Protein AF-A0A348YN19-F1 (afdb_monomer)

Secondary structure (DSSP, 8-state):
--S--HHHHHHHHHHHHHS-----EEEE-TTS-EEEEETTEEEE-

Solvent-accessible surface area (backbone atoms only — not comparable to full-atom values): 2958 Å² total; per-residue (Å²): 136,93,76,82,50,69,64,61,52,50,50,52,50,53,55,67,68,69,52,89,81,84,79,64,51,80,44,78,48,99,83,84,40,33,30,41,37,37,102,94,49,71,44,84,82

Mean predicted aligned error: 6.6 Å

Radius of gyration: 15.98 Å; Cα contacts (8 Å, |Δi|>4): 38; chains: 1; bounding box: 38×12×40 Å

pLDDT: mean 87.58, std 10.65, range [47.69, 96.44]

Foldseek 3Di:
DPPPDPVNVVVVVVVVVPDDDDAADWADDPPGWTWGDDDPDIDTD

Structure (mmCIF, N/CA/C/O backbone):
data_AF-A0A348YN19-F1
#
_entry.id   AF-A0A348YN19-F1
#
loop_
_atom_site.group_PDB
_atom_site.id
_atom_site.type_symbol
_atom_site.label_atom_id
_atom_site.label_alt_id
_atom_site.label_comp_id
_atom_site.label_asym_id
_atom_site.label_entity_id
_atom_site.label_seq_id
_atom_site.pdbx_PDB_ins_code
_atom_site.Cartn_x
_atom_site.Cartn_y
_atom_site.Cartn_z
_atom_site.occupanc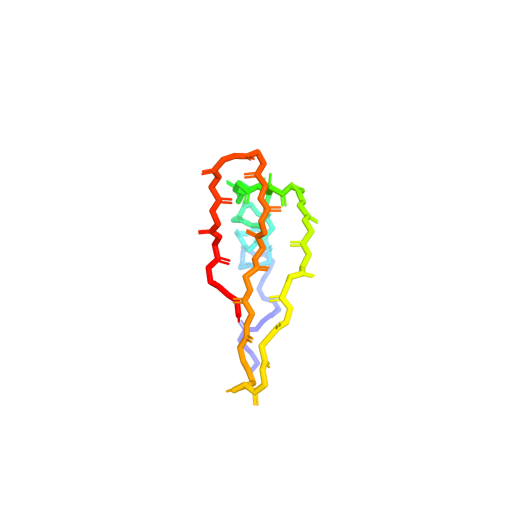y
_atom_site.B_iso_or_equiv
_atom_site.auth_seq_id
_atom_site.auth_comp_id
_atom_site.auth_asym_id
_atom_site.auth_atom_id
_atom_site.pdbx_PDB_model_num
ATOM 1 N N . MET A 1 1 ? 10.822 -1.907 -26.543 1.00 47.69 1 MET A N 1
ATOM 2 C CA . MET A 1 1 ? 11.389 -2.459 -25.293 1.00 47.69 1 MET A CA 1
ATOM 3 C C . MET A 1 1 ? 12.144 -1.331 -24.603 1.00 47.69 1 MET A C 1
ATOM 5 O O . MET A 1 1 ? 13.219 -0.982 -25.056 1.00 47.69 1 MET A O 1
ATOM 9 N N . LEU A 1 2 ? 11.534 -0.678 -23.609 1.00 57.53 2 LEU A N 1
ATOM 10 C CA . LEU A 1 2 ? 12.063 0.532 -22.943 1.00 57.53 2 LEU A CA 1
ATOM 11 C C . LEU A 1 2 ? 12.747 0.230 -21.594 1.00 57.53 2 LEU A C 1
ATOM 13 O O . LEU A 1 2 ? 13.070 1.146 -20.848 1.00 57.53 2 LEU A O 1
ATOM 17 N N . PHE A 1 3 ? 12.931 -1.050 -21.250 1.00 58.72 3 PHE A N 1
ATOM 18 C CA . PHE A 1 3 ? 13.134 -1.459 -19.854 1.00 58.72 3 PHE A CA 1
ATOM 19 C C . PHE A 1 3 ? 14.397 -2.280 -19.580 1.00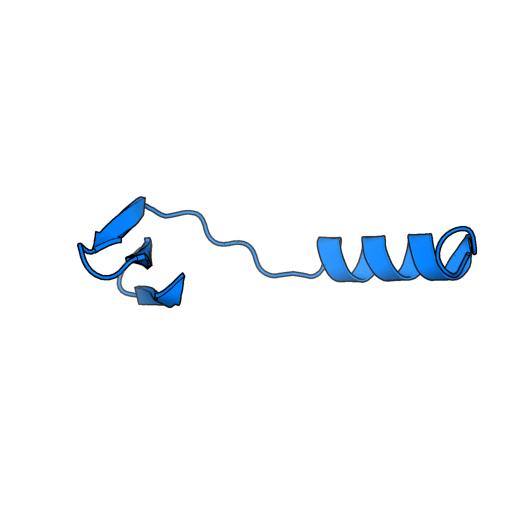 58.72 3 PHE A C 1
ATOM 21 O O . PHE A 1 3 ? 14.586 -2.713 -18.446 1.00 58.72 3 PHE A O 1
ATOM 28 N N . ASP A 1 4 ? 15.282 -2.455 -20.564 1.00 61.06 4 ASP A N 1
ATOM 29 C CA . ASP A 1 4 ? 16.528 -3.214 -20.384 1.00 61.06 4 ASP A CA 1
ATOM 30 C C . ASP A 1 4 ? 17.798 -2.360 -20.417 1.00 61.06 4 ASP A C 1
ATOM 32 O O . ASP A 1 4 ? 18.898 -2.902 -20.460 1.00 61.06 4 ASP A O 1
ATOM 36 N N . ASP A 1 5 ? 17.664 -1.037 -20.303 1.00 81.62 5 ASP A N 1
ATOM 37 C CA . ASP A 1 5 ? 18.812 -0.170 -20.043 1.00 81.62 5 ASP A CA 1
ATOM 38 C C . ASP A 1 5 ? 19.286 -0.351 -18.577 1.00 81.62 5 ASP A C 1
ATOM 40 O O . ASP A 1 5 ? 18.498 -0.148 -17.638 1.00 81.62 5 ASP A O 1
ATOM 44 N N . PRO A 1 6 ? 20.555 -0.739 -18.341 1.00 81.12 6 PRO A N 1
ATOM 45 C CA . PRO A 1 6 ? 21.115 -0.894 -16.998 1.00 81.12 6 PRO A CA 1
ATOM 46 C C . PRO A 1 6 ? 21.025 0.372 -16.133 1.00 81.12 6 PRO A C 1
ATOM 48 O O . PRO A 1 6 ? 20.821 0.269 -14.919 1.00 81.12 6 PRO A O 1
ATOM 51 N N . ALA A 1 7 ? 21.131 1.560 -16.733 1.00 85.19 7 ALA A N 1
ATOM 52 C CA . ALA A 1 7 ? 21.041 2.834 -16.030 1.00 85.19 7 ALA A CA 1
ATOM 53 C C . ALA A 1 7 ? 19.611 3.104 -15.547 1.00 85.19 7 ALA A C 1
ATOM 55 O O . ALA A 1 7 ? 19.418 3.474 -14.389 1.00 85.19 7 ALA A O 1
ATOM 56 N N . LEU A 1 8 ? 18.598 2.823 -16.375 1.00 85.12 8 LEU A N 1
ATOM 57 C CA . LEU A 1 8 ? 17.189 2.955 -15.979 1.00 85.12 8 LEU A CA 1
ATOM 58 C C . LEU A 1 8 ? 16.822 1.982 -14.849 1.00 85.12 8 LEU A C 1
ATOM 60 O O . LEU A 1 8 ? 16.103 2.352 -13.918 1.00 85.12 8 LEU A O 1
ATOM 64 N N . LYS A 1 9 ? 17.357 0.754 -14.877 1.00 84.38 9 LYS A N 1
ATOM 65 C CA . LYS A 1 9 ? 17.188 -0.219 -13.782 1.00 84.38 9 LYS A CA 1
ATOM 66 C C . LYS A 1 9 ? 17.829 0.264 -12.483 1.00 84.38 9 LYS A C 1
ATOM 68 O O . LYS A 1 9 ? 17.218 0.133 -11.423 1.00 84.38 9 LYS A O 1
ATOM 73 N N . SER A 1 10 ? 19.044 0.806 -12.558 1.00 84.56 10 SER A N 1
ATOM 74 C CA . SER A 1 10 ? 19.748 1.355 -11.394 1.00 84.56 10 SER A CA 1
ATOM 75 C C . SER A 1 10 ? 18.993 2.544 -10.796 1.00 84.56 10 SER A C 1
ATOM 77 O O . SER A 1 10 ? 18.728 2.570 -9.595 1.00 84.56 10 SER A O 1
ATOM 79 N N . LEU A 1 11 ? 18.539 3.465 -11.649 1.00 87.31 11 LEU A N 1
ATOM 80 C CA . LEU A 1 11 ? 17.766 4.631 -11.240 1.00 87.31 11 LEU A CA 1
ATOM 81 C C . LEU A 1 11 ? 16.458 4.221 -10.551 1.00 87.31 11 LEU A C 1
ATOM 83 O O . LEU A 1 11 ? 16.157 4.700 -9.460 1.00 87.31 11 LEU A O 1
ATOM 87 N N . LYS A 1 12 ? 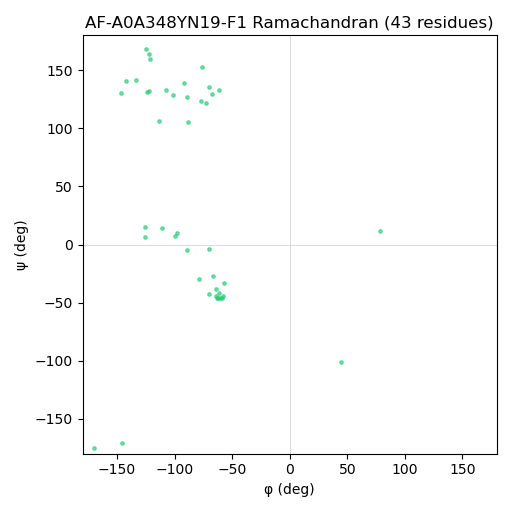15.713 3.266 -11.124 1.00 87.69 12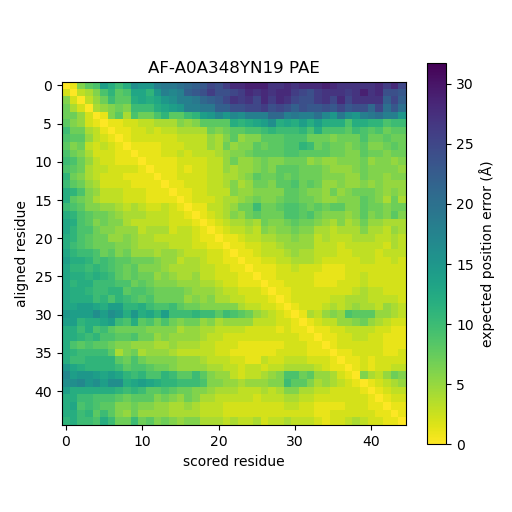 LYS A N 1
ATOM 88 C CA . LYS A 1 12 ? 14.495 2.725 -10.502 1.00 87.69 12 LYS A CA 1
ATOM 89 C C . LYS A 1 12 ? 14.770 2.138 -9.113 1.00 87.69 12 LYS A C 1
ATOM 91 O O . LYS A 1 12 ? 14.029 2.429 -8.180 1.00 87.69 12 LYS A O 1
ATOM 96 N N . LYS A 1 13 ? 15.850 1.363 -8.957 1.00 86.69 13 LYS A N 1
ATOM 97 C CA . LYS A 1 13 ? 16.248 0.802 -7.654 1.00 86.69 13 LYS A CA 1
ATOM 98 C C . LYS A 1 13 ? 16.565 1.889 -6.627 1.00 86.69 13 LYS A C 1
ATOM 100 O O . LYS A 1 13 ? 16.152 1.760 -5.481 1.00 86.69 13 LYS A O 1
ATOM 105 N N . GLN A 1 14 ? 17.266 2.952 -7.027 1.00 87.94 14 GLN A N 1
ATOM 106 C CA . GLN A 1 14 ? 17.553 4.088 -6.145 1.00 87.94 14 GLN A CA 1
ATOM 107 C C . GLN A 1 14 ? 16.266 4.788 -5.701 1.00 87.94 14 GLN A C 1
ATOM 109 O O . GLN A 1 14 ? 16.083 5.024 -4.510 1.00 87.94 14 GLN A O 1
ATOM 114 N N . PHE A 1 15 ? 15.341 5.050 -6.629 1.00 88.81 15 PHE A N 1
ATOM 115 C CA . PHE A 1 15 ? 14.034 5.611 -6.286 1.00 88.81 15 PHE A CA 1
ATOM 116 C C . PHE A 1 15 ? 13.258 4.713 -5.319 1.00 88.81 15 PHE A C 1
ATOM 118 O O . PHE A 1 15 ? 12.745 5.206 -4.323 1.00 88.81 15 PHE A O 1
ATOM 125 N N . ASP A 1 16 ? 13.199 3.403 -5.567 1.00 86.81 16 ASP A N 1
ATOM 126 C CA . ASP A 1 16 ? 12.488 2.460 -4.695 1.00 86.81 16 ASP A CA 1
ATOM 127 C C . ASP A 1 16 ? 13.130 2.308 -3.304 1.00 86.81 16 ASP A C 1
ATOM 129 O O . ASP A 1 16 ? 12.429 1.995 -2.338 1.00 86.81 16 ASP A O 1
ATOM 133 N N . SER A 1 17 ? 14.443 2.537 -3.196 1.00 87.44 17 SER A N 1
ATOM 134 C CA . SER A 1 17 ? 15.183 2.528 -1.929 1.00 87.44 17 SER A CA 1
ATOM 135 C C . SER A 1 17 ? 15.004 3.809 -1.116 1.00 87.44 17 SER A C 1
ATOM 137 O O . SER A 1 17 ? 15.089 3.755 0.104 1.00 87.44 17 SER A O 1
ATOM 139 N N . ASN A 1 18 ? 14.784 4.947 -1.777 1.00 89.38 18 ASN A N 1
ATOM 140 C CA . ASN A 1 18 ? 14.619 6.249 -1.124 1.00 89.38 18 ASN A CA 1
ATOM 141 C C . ASN A 1 18 ? 13.162 6.554 -0.747 1.00 89.38 18 ASN A C 1
ATOM 143 O O . ASN A 1 18 ? 12.892 7.593 -0.151 1.00 89.38 18 ASN A O 1
ATOM 147 N N . LYS A 1 19 ? 12.212 5.686 -1.116 1.00 88.75 19 LYS A N 1
ATOM 148 C CA . LYS A 1 19 ? 10.811 5.833 -0.714 1.00 88.75 19 LYS A CA 1
ATOM 149 C C . LYS A 1 19 ? 10.674 5.628 0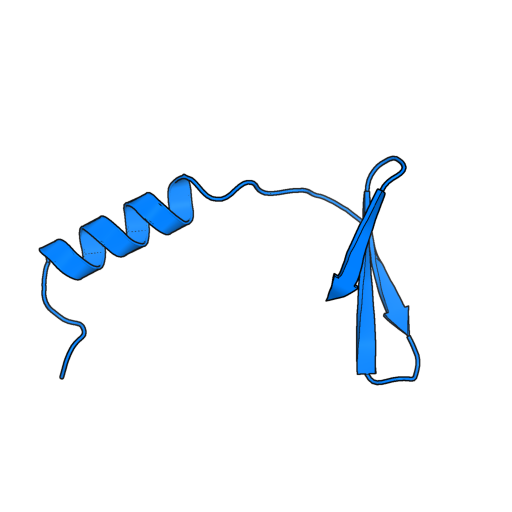.787 1.00 88.75 19 LYS A C 1
ATOM 151 O O . LYS A 1 19 ? 11.105 4.604 1.316 1.00 88.75 19 LYS A O 1
ATOM 156 N N . GLU A 1 20 ? 10.002 6.569 1.432 1.00 89.56 20 GLU A N 1
ATOM 157 C CA . GLU A 1 20 ? 9.538 6.405 2.800 1.00 89.56 20 GLU A CA 1
ATOM 158 C C . GLU A 1 20 ? 8.552 5.232 2.868 1.00 89.56 20 GLU A C 1
ATOM 160 O O . GLU A 1 20 ? 7.678 5.078 2.009 1.00 89.56 20 GLU A O 1
ATOM 165 N N . ARG A 1 21 ? 8.747 4.356 3.853 1.00 89.25 21 ARG A N 1
ATOM 166 C CA . ARG A 1 21 ? 7.903 3.185 4.087 1.00 89.25 21 ARG A CA 1
ATOM 167 C C . ARG A 1 21 ? 7.354 3.279 5.491 1.00 89.25 21 ARG A C 1
ATOM 169 O O . ARG A 1 21 ? 8.114 3.498 6.429 1.00 89.25 21 ARG A O 1
ATOM 176 N N . VAL A 1 22 ? 6.053 3.075 5.605 1.00 91.81 22 VAL A N 1
ATOM 177 C CA . VAL A 1 22 ? 5.337 3.141 6.871 1.00 91.81 22 VAL A CA 1
ATOM 178 C C . VAL A 1 22 ? 4.610 1.819 7.071 1.00 91.81 22 VAL A C 1
ATOM 180 O O . VAL A 1 22 ? 3.958 1.321 6.151 1.00 91.81 22 VAL A O 1
ATOM 183 N N . GLU A 1 23 ? 4.766 1.230 8.253 1.00 91.94 23 GLU A N 1
ATOM 184 C CA . GLU A 1 23 ? 4.035 0.031 8.660 1.00 91.94 23 GLU A CA 1
ATOM 185 C C . GLU A 1 23 ? 2.754 0.438 9.390 1.00 91.94 23 GLU A C 1
ATOM 187 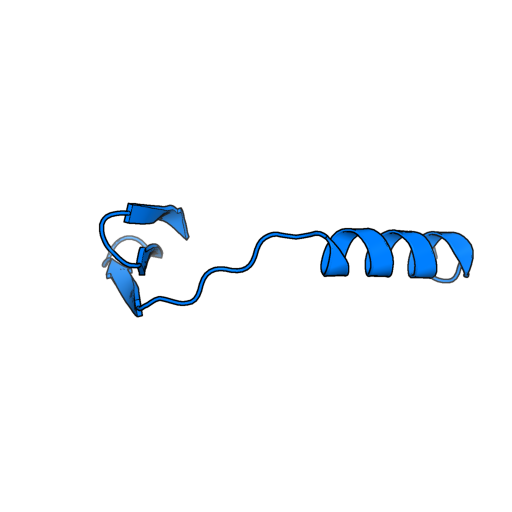O O . GLU A 1 23 ? 2.752 1.375 10.183 1.00 91.94 23 GLU A O 1
ATOM 192 N N . GLY A 1 24 ? 1.656 -0.263 9.122 1.00 93.56 24 GLY A N 1
ATOM 193 C CA . GLY A 1 24 ? 0.353 0.074 9.682 1.00 93.56 24 GLY A CA 1
ATOM 194 C C . GLY A 1 24 ? -0.690 -1.003 9.422 1.00 93.56 24 GLY A C 1
ATOM 195 O O . GLY A 1 24 ? -0.398 -2.066 8.870 1.00 93.56 24 GLY A O 1
ATOM 196 N N . VAL A 1 25 ? -1.926 -0.718 9.817 1.00 95.00 25 VAL A N 1
ATOM 197 C CA . VAL A 1 25 ? -3.070 -1.613 9.638 1.00 95.00 25 VAL A CA 1
ATOM 198 C C . VAL A 1 25 ? -3.898 -1.143 8.450 1.00 95.00 25 VAL A C 1
ATOM 200 O O . VAL A 1 25 ? -4.296 0.018 8.367 1.00 95.00 25 VAL A O 1
ATOM 203 N N . VAL A 1 26 ? -4.182 -2.059 7.523 1.00 95.44 26 VAL A N 1
ATOM 204 C CA . VAL A 1 26 ? -5.079 -1.786 6.397 1.00 95.44 26 VAL A CA 1
ATOM 205 C C . VAL A 1 26 ? -6.524 -1.832 6.877 1.00 95.44 26 VAL A C 1
ATOM 207 O O . VAL A 1 26 ? -6.995 -2.854 7.377 1.00 95.44 26 VAL A O 1
ATOM 210 N N . LYS A 1 27 ? -7.248 -0.737 6.662 1.00 95.44 27 LYS A N 1
ATOM 211 C CA . LYS A 1 27 ? -8.674 -0.608 6.940 1.00 95.44 27 LYS A CA 1
ATOM 212 C C . LYS A 1 27 ? -9.442 -0.444 5.639 1.00 95.44 27 LYS A C 1
ATOM 214 O O . LYS A 1 27 ? -9.397 0.605 4.998 1.00 95.44 27 LYS A O 1
ATOM 219 N N . ALA A 1 28 ? -10.131 -1.506 5.240 1.00 95.44 28 ALA A N 1
ATOM 220 C CA . ALA A 1 28 ? -10.944 -1.520 4.033 1.00 95.44 28 ALA A CA 1
ATOM 221 C C . ALA A 1 28 ? -12.264 -0.759 4.230 1.00 95.44 28 ALA A C 1
ATOM 223 O O . ALA A 1 28 ? -12.797 -0.683 5.339 1.00 95.44 28 ALA A O 1
ATOM 224 N N . THR A 1 29 ? -12.808 -0.233 3.134 1.00 94.56 29 THR A N 1
ATOM 225 C CA . THR A 1 29 ? -14.167 0.315 3.075 1.00 94.56 29 THR A CA 1
ATOM 226 C C . THR A 1 29 ? -14.990 -0.424 2.022 1.00 94.56 29 THR A C 1
ATOM 228 O O . THR A 1 29 ? -14.445 -0.990 1.074 1.00 94.56 29 THR A O 1
ATOM 231 N N . ASP A 1 30 ? -16.315 -0.343 2.120 1.00 94.50 30 ASP A N 1
ATOM 232 C CA . ASP A 1 30 ? -17.229 -0.977 1.156 1.00 94.50 30 ASP A CA 1
ATOM 233 C C . ASP A 1 30 ? -17.226 -0.303 -0.230 1.00 94.50 30 ASP A C 1
ATOM 235 O O . ASP A 1 30 ? -17.907 -0.741 -1.154 1.00 94.50 30 ASP A O 1
ATOM 239 N N . ARG A 1 31 ? -16.477 0.795 -0.389 1.00 91.88 31 ARG A N 1
ATOM 240 C CA . ARG A 1 31 ? -16.436 1.622 -1.603 1.00 91.88 31 ARG A CA 1
ATOM 241 C C . ARG A 1 31 ? -15.253 1.297 -2.523 1.00 91.88 31 ARG A C 1
ATOM 243 O O . ARG A 1 31 ? -15.004 2.042 -3.466 1.00 91.88 31 ARG A O 1
ATOM 250 N N . GLY A 1 32 ? -14.528 0.210 -2.253 1.00 93.06 32 GLY A N 1
ATOM 251 C CA . GLY A 1 32 ? -13.394 -0.238 -3.071 1.00 93.06 32 GLY A CA 1
ATOM 252 C C . GLY A 1 32 ? -12.090 0.530 -2.841 1.00 93.06 32 GLY A C 1
ATOM 253 O O . GLY A 1 32 ? -11.154 0.362 -3.614 1.00 93.06 32 GLY A O 1
ATOM 254 N N . PHE A 1 33 ? -12.029 1.349 -1.790 1.00 94.75 33 PHE A N 1
ATOM 255 C CA . PHE A 1 33 ? -10.813 1.999 -1.297 1.00 94.75 33 PHE A CA 1
ATOM 256 C C . PHE A 1 33 ? -10.602 1.678 0.185 1.00 94.75 33 PHE A C 1
ATOM 258 O O . PHE A 1 33 ? -11.510 1.173 0.857 1.00 94.75 33 PHE A O 1
ATOM 265 N N . GLY A 1 34 ? -9.430 1.998 0.714 1.00 94.94 34 GLY A N 1
ATOM 266 C CA . GLY A 1 34 ? -9.107 1.830 2.120 1.00 94.94 34 GLY A CA 1
ATOM 267 C C . GLY A 1 34 ? -8.175 2.907 2.651 1.00 94.94 34 GLY A C 1
ATOM 268 O O . GLY A 1 34 ? -7.886 3.912 2.003 1.00 94.94 34 GLY A O 1
ATOM 269 N N . PHE A 1 35 ? -7.709 2.673 3.870 1.00 96.44 35 PHE A N 1
ATOM 270 C CA . PHE A 1 35 ? -6.686 3.487 4.505 1.00 96.44 35 PHE A CA 1
ATOM 271 C C . PHE A 1 35 ? -5.627 2.593 5.142 1.00 96.44 35 PHE A C 1
ATOM 273 O O . PHE A 1 35 ? -5.953 1.554 5.715 1.00 96.44 35 PHE A O 1
ATOM 280 N N . LEU A 1 36 ? -4.365 3.001 5.056 1.00 96.12 36 LEU A N 1
ATOM 281 C CA . LEU A 1 36 ? -3.296 2.504 5.911 1.00 96.12 36 LEU A CA 1
ATOM 282 C C . LEU A 1 36 ? -3.263 3.391 7.158 1.00 96.12 36 LEU A C 1
ATOM 284 O O . LEU A 1 36 ? -2.839 4.543 7.078 1.00 96.12 36 LEU A O 1
ATOM 288 N N . GLU A 1 37 ? -3.750 2.875 8.284 1.00 93.88 37 GLU A N 1
ATOM 289 C CA . GLU A 1 37 ? -3.704 3.560 9.579 1.00 93.88 37 GLU A CA 1
ATOM 290 C C . GLU A 1 37 ? -2.391 3.213 10.297 1.00 93.88 37 GLU A C 1
ATOM 292 O O . GLU A 1 37 ? -2.063 2.037 10.468 1.00 93.88 37 GLU A O 1
ATOM 297 N N . PHE A 1 38 ? -1.645 4.227 10.730 1.00 94.44 38 PHE A N 1
ATOM 298 C CA . PHE A 1 38 ? -0.438 4.078 11.548 1.00 94.44 38 PHE A CA 1
ATOM 299 C C . PHE A 1 38 ? -0.378 5.212 12.570 1.00 94.44 38 PHE A C 1
ATOM 301 O O . PHE A 1 38 ? -0.742 6.347 12.271 1.00 94.44 38 PHE A O 1
ATOM 308 N N . ASP A 1 39 ? 0.057 4.908 13.791 1.00 88.94 39 ASP A N 1
ATOM 309 C CA . ASP A 1 39 ? 0.103 5.849 14.916 1.00 88.94 39 ASP A CA 1
ATOM 310 C C . ASP A 1 39 ? -1.174 6.702 15.076 1.00 88.94 39 ASP A C 1
ATOM 312 O O . ASP A 1 39 ? -2.169 6.245 15.640 1.00 88.94 39 ASP A O 1
ATOM 316 N N . LYS A 1 40 ? -1.142 7.961 14.617 1.00 87.88 40 LYS A N 1
ATOM 317 C CA . LYS A 1 40 ? -2.260 8.923 14.651 1.00 87.88 40 LYS A CA 1
ATOM 318 C C . LYS A 1 40 ? -2.577 9.505 13.271 1.00 87.88 40 LYS A C 1
ATOM 320 O O . LYS A 1 40 ? -3.278 10.512 13.178 1.00 87.88 40 LYS A O 1
ATOM 325 N N . GLU A 1 41 ? -2.055 8.884 12.221 1.00 91.81 41 GLU A N 1
ATOM 326 C CA . GLU A 1 41 ? -2.209 9.292 10.833 1.00 91.81 41 GLU A CA 1
ATOM 327 C C . GLU A 1 41 ? -2.832 8.168 9.997 1.00 91.81 41 GLU A C 1
ATOM 329 O O . GLU A 1 41 ? -2.927 7.004 10.394 1.00 91.81 41 GLU A O 1
ATOM 334 N N . SER A 1 42 ? -3.315 8.542 8.817 1.00 93.25 42 SER A N 1
ATOM 335 C CA . SER A 1 42 ? -3.946 7.616 7.886 1.00 93.25 42 SER A CA 1
ATOM 336 C C . SER A 1 42 ? -3.649 8.036 6.456 1.00 93.25 42 SER A C 1
ATOM 338 O O . SER A 1 42 ? -3.882 9.192 6.094 1.00 93.25 42 SER A O 1
ATOM 340 N N . ILE A 1 43 ? -3.200 7.094 5.633 1.0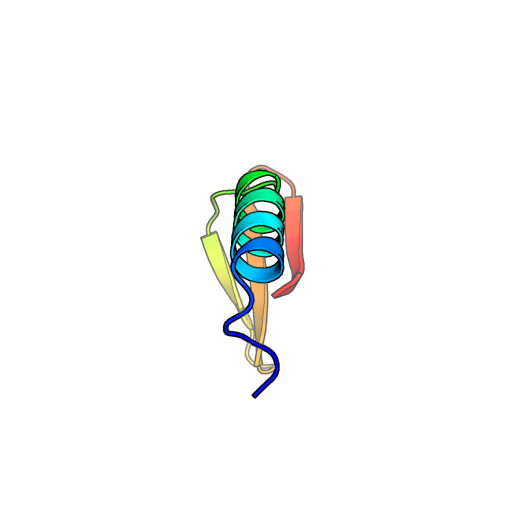0 94.25 43 ILE A N 1
ATOM 341 C CA . ILE A 1 43 ? -2.939 7.307 4.205 1.00 94.25 43 ILE A CA 1
ATOM 342 C C . ILE A 1 43 ? -4.018 6.593 3.394 1.00 94.25 43 ILE A C 1
ATOM 344 O O . ILE A 1 43 ? -4.315 5.434 3.659 1.00 94.25 43 ILE A O 1
ATOM 348 N N . PHE A 1 44 ? -4.600 7.272 2.405 1.00 94.19 44 PHE A N 1
ATOM 349 C CA . PHE A 1 44 ? -5.574 6.679 1.483 1.00 94.19 44 PHE A CA 1
ATOM 350 C C . PHE A 1 44 ? -4.898 5.683 0.532 1.00 94.19 44 PHE A C 1
ATOM 352 O O . PHE A 1 44 ? -3.845 5.993 -0.032 1.00 94.19 44 PHE A O 1
ATOM 359 N 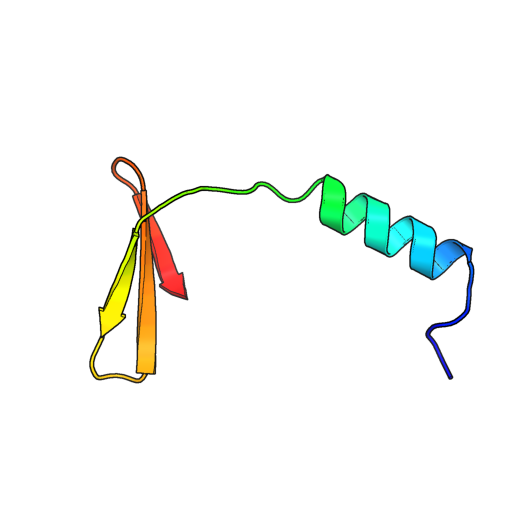N . ILE A 1 45 ? -5.522 4.520 0.337 1.00 90.75 45 ILE A N 1
ATOM 360 C CA . ILE A 1 45 ? -5.058 3.435 -0.543 1.00 90.75 45 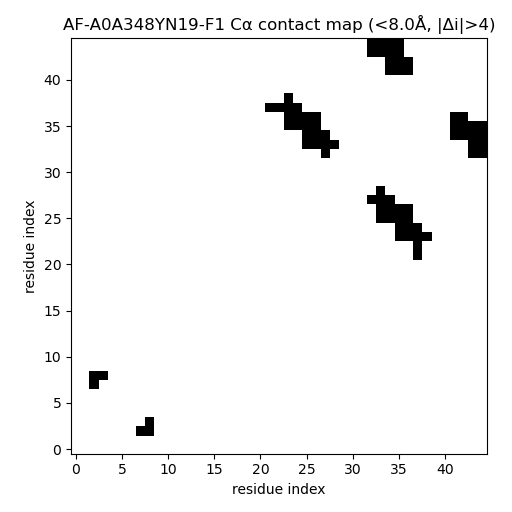ILE A CA 1
ATOM 361 C C . ILE A 1 45 ? -6.186 2.882 -1.410 1.00 90.75 45 ILE A C 1
ATOM 363 O O . ILE A 1 45 ? -7.340 2.799 -0.929 1.00 90.75 45 ILE A O 1
#

Sequence (45 aa):
MLFDDPALKSLKKQFDSNKERVEGVVKATDRGFGFLEFDKESIFI